Protein AF-A0AAV1F430-F1 (afdb_monomer_lite)

pLDDT: mean 71.41, std 19.31, range [33.09, 94.69]

Structure (mmCIF, N/CA/C/O backbone):
data_AF-A0AAV1F430-F1
#
_entry.id   AF-A0AAV1F430-F1
#
loop_
_atom_site.group_PDB
_atom_site.id
_atom_site.type_symbol
_atom_site.label_atom_id
_atom_site.label_alt_id
_atom_site.label_comp_id
_atom_site.label_asym_id
_atom_site.label_entity_id
_atom_site.label_seq_id
_atom_site.pdbx_PDB_ins_code
_atom_site.Cartn_x
_atom_site.Cartn_y
_atom_site.Cartn_z
_atom_site.occupancy
_atom_site.B_iso_or_equiv
_atom_site.auth_seq_id
_atom_site.auth_comp_id
_atom_site.auth_asym_id
_atom_site.auth_atom_id
_atom_site.pdbx_PDB_model_num
ATOM 1 N N . MET A 1 1 ? 31.792 0.685 -21.514 1.00 67.94 1 MET A N 1
ATOM 2 C CA . MET A 1 1 ? 30.421 1.234 -21.398 1.00 67.94 1 MET A CA 1
ATOM 3 C C . MET A 1 1 ? 29.489 0.095 -21.018 1.00 67.94 1 MET A C 1
ATOM 5 O O . MET A 1 1 ? 29.531 -0.926 -21.687 1.00 67.94 1 MET A O 1
ATOM 9 N N . VAL A 1 2 ? 28.712 0.217 -19.938 1.00 89.88 2 VAL A N 1
ATOM 10 C CA . VAL A 1 2 ? 27.762 -0.837 -19.535 1.00 89.88 2 VAL A CA 1
ATOM 11 C C . VAL A 1 2 ? 26.478 -0.681 -20.353 1.00 89.88 2 VAL A C 1
ATOM 13 O O . VAL A 1 2 ? 25.945 0.426 -20.458 1.00 89.88 2 VAL A O 1
ATOM 16 N N . LEU A 1 3 ? 25.997 -1.771 -20.950 1.00 94.69 3 LEU A N 1
ATOM 17 C CA . LEU A 1 3 ? 24.768 -1.810 -21.747 1.00 94.69 3 LEU A CA 1
ATOM 18 C C . LEU A 1 3 ? 23.635 -2.486 -20.975 1.00 94.69 3 LEU A C 1
ATOM 20 O O . LEU A 1 3 ? 23.859 -3.332 -20.111 1.00 94.69 3 LEU A O 1
ATOM 24 N N . CYS A 1 4 ? 22.400 -2.084 -21.263 1.00 93.06 4 CYS A N 1
ATOM 25 C CA . CYS A 1 4 ? 21.221 -2.655 -20.637 1.00 93.06 4 CYS A CA 1
ATOM 26 C C . CYS A 1 4 ? 21.012 -4.077 -21.157 1.00 93.06 4 CYS A C 1
ATOM 28 O O . CYS A 1 4 ? 20.793 -4.263 -22.350 1.00 93.06 4 CYS A O 1
ATOM 30 N N . ALA A 1 5 ? 20.960 -5.059 -20.259 1.00 91.31 5 ALA A N 1
ATOM 31 C CA . ALA A 1 5 ? 20.730 -6.459 -20.623 1.00 91.31 5 ALA A CA 1
ATOM 32 C C . ALA A 1 5 ? 19.380 -6.728 -21.326 1.00 91.31 5 ALA A C 1
ATOM 34 O O . ALA A 1 5 ? 19.192 -7.801 -21.883 1.00 91.31 5 ALA A O 1
ATOM 35 N N . LEU A 1 6 ? 18.427 -5.784 -21.286 1.00 91.75 6 LEU A N 1
ATOM 36 C CA . LEU A 1 6 ? 17.090 -5.947 -21.876 1.00 91.75 6 LEU A CA 1
ATOM 37 C C . LEU A 1 6 ? 16.913 -5.262 -23.235 1.00 91.75 6 LEU A C 1
ATOM 39 O O . LEU A 1 6 ? 16.025 -5.645 -23.989 1.00 91.75 6 LEU A O 1
ATOM 43 N N . CYS A 1 7 ? 17.669 -4.201 -23.523 1.00 92.12 7 CYS A N 1
ATOM 44 C CA . CYS A 1 7 ? 17.460 -3.401 -24.739 1.00 92.12 7 CYS A CA 1
ATOM 45 C C . CYS A 1 7 ? 18.746 -2.859 -25.370 1.00 92.12 7 CYS A C 1
ATOM 47 O O . CYS A 1 7 ? 18.672 -2.078 -26.313 1.00 92.12 7 CYS A O 1
ATOM 49 N N . SER A 1 8 ? 19.910 -3.222 -24.827 1.00 91.69 8 SER A N 1
ATOM 50 C CA . SER A 1 8 ? 21.237 -2.863 -25.338 1.00 91.69 8 SER A CA 1
ATOM 51 C C . SER A 1 8 ? 21.545 -1.359 -25.421 1.00 91.69 8 SER A C 1
ATOM 53 O O . SER A 1 8 ? 22.594 -0.981 -25.929 1.00 91.69 8 SER A O 1
ATOM 55 N N . MET A 1 9 ? 20.689 -0.490 -24.869 1.00 91.25 9 MET A N 1
ATOM 56 C CA . MET A 1 9 ? 20.966 0.941 -24.683 1.00 91.25 9 MET A CA 1
ATOM 57 C C . MET A 1 9 ? 21.954 1.173 -23.527 1.00 91.25 9 MET A C 1
ATOM 59 O O . MET A 1 9 ? 22.065 0.311 -22.650 1.00 91.25 9 MET A O 1
ATOM 63 N N . PRO A 1 10 ? 22.636 2.333 -23.452 1.00 93.56 10 PRO A N 1
ATOM 64 C CA . PRO A 1 10 ? 23.503 2.666 -22.322 1.00 93.56 10 PRO A CA 1
ATOM 65 C C . PRO A 1 10 ? 22.791 2.482 -20.971 1.00 93.56 10 PRO A C 1
ATOM 67 O O . PRO A 1 10 ? 21.754 3.096 -20.702 1.00 93.56 10 PRO A O 1
ATOM 70 N N . ALA A 1 11 ? 23.350 1.629 -20.111 1.00 91.38 11 ALA A N 1
ATOM 71 C CA . ALA A 1 11 ? 22.771 1.249 -18.825 1.00 91.38 11 ALA A CA 1
ATOM 72 C C . ALA A 1 11 ? 23.026 2.311 -17.751 1.00 91.38 11 ALA A C 1
ATOM 74 O O . ALA A 1 11 ? 23.760 2.093 -16.789 1.00 91.38 11 ALA A O 1
ATOM 75 N N . THR A 1 12 ? 22.411 3.479 -17.904 1.00 90.62 12 THR A N 1
ATOM 76 C CA . THR A 1 12 ? 22.394 4.472 -16.828 1.00 90.62 12 THR A CA 1
ATOM 77 C C . THR A 1 12 ? 21.453 4.027 -15.712 1.00 90.62 12 THR A C 1
ATOM 79 O O . THR A 1 12 ? 20.478 3.309 -15.951 1.00 90.62 12 THR A O 1
ATOM 82 N N . LEU A 1 13 ? 21.693 4.504 -14.489 1.00 87.06 13 LEU A N 1
ATOM 83 C CA . LEU A 1 13 ? 20.805 4.250 -13.351 1.00 87.06 13 LEU A CA 1
ATOM 84 C C . LEU A 1 13 ? 19.346 4.606 -13.684 1.00 87.06 13 LEU A C 1
ATOM 86 O O . LEU A 1 13 ? 18.438 3.810 -13.452 1.00 87.06 13 LEU A O 1
ATOM 90 N N . ARG A 1 14 ? 19.130 5.770 -14.314 1.00 86.75 14 ARG A N 1
ATOM 91 C CA . ARG A 1 14 ? 17.809 6.219 -14.775 1.00 86.75 14 ARG A CA 1
ATOM 92 C C . ARG A 1 14 ? 17.195 5.241 -15.776 1.00 86.75 14 ARG A C 1
ATOM 94 O O . ARG A 1 14 ? 16.023 4.900 -15.654 1.00 86.75 14 ARG A O 1
ATOM 101 N N . HIS A 1 15 ? 17.974 4.764 -16.745 1.00 88.12 15 HIS A N 1
ATOM 102 C CA . HIS A 1 15 ? 17.491 3.797 -17.724 1.00 88.12 15 HIS A CA 1
ATOM 103 C C . HIS A 1 15 ? 17.060 2.479 -17.059 1.00 88.12 15 HIS A C 1
ATOM 105 O O . HIS A 1 15 ? 15.950 2.013 -17.300 1.00 88.12 15 HIS A O 1
ATOM 111 N N . ILE A 1 16 ? 17.886 1.909 -16.177 1.00 86.62 16 ILE A N 1
ATOM 112 C CA . ILE A 1 16 ? 17.579 0.638 -15.501 1.00 86.62 16 ILE A CA 1
ATOM 113 C C . ILE A 1 16 ? 16.340 0.778 -14.602 1.00 86.62 16 ILE A C 1
ATOM 115 O O . ILE A 1 16 ? 15.447 -0.069 -14.643 1.00 86.62 16 ILE A O 1
ATOM 119 N N . LEU A 1 17 ? 16.265 1.849 -13.804 1.00 83.00 17 LEU A N 1
ATOM 120 C CA . LEU A 1 17 ? 15.223 1.999 -12.786 1.00 83.00 17 LEU A CA 1
ATOM 121 C C . LEU A 1 17 ? 13.867 2.450 -13.338 1.00 83.00 17 LEU A C 1
ATOM 123 O O . LEU A 1 17 ? 12.846 2.024 -12.801 1.00 83.00 17 LEU A O 1
ATOM 127 N N . THR A 1 18 ? 13.834 3.310 -14.361 1.00 82.12 18 THR A N 1
ATOM 128 C CA . THR A 1 18 ? 12.573 3.917 -14.840 1.00 82.12 18 THR A CA 1
ATOM 129 C C . THR A 1 18 ? 12.480 4.113 -16.356 1.00 82.12 18 THR A C 1
ATOM 131 O O . THR A 1 18 ? 11.380 4.270 -16.877 1.00 82.12 18 THR A O 1
ATOM 134 N N . GLY A 1 19 ? 13.604 4.119 -17.080 1.00 84.50 19 GLY A N 1
ATOM 135 C CA . GLY A 1 19 ? 13.653 4.523 -18.492 1.00 84.50 19 GLY A CA 1
ATOM 136 C C . GLY A 1 19 ? 13.672 3.395 -19.529 1.00 84.50 19 GLY A C 1
ATOM 137 O O . GLY A 1 19 ? 13.645 3.676 -20.728 1.00 84.50 19 GLY A O 1
ATOM 138 N N . CYS A 1 20 ? 13.751 2.129 -19.121 1.00 88.75 20 CYS A N 1
ATOM 139 C CA . CYS A 1 20 ? 13.857 1.007 -20.048 1.00 88.75 20 CYS A CA 1
ATOM 140 C C . CYS A 1 20 ? 12.473 0.623 -20.586 1.00 88.75 20 CYS A C 1
ATOM 142 O O . CYS A 1 20 ? 11.654 0.037 -19.877 1.00 88.75 20 CYS A O 1
ATOM 144 N N . LYS A 1 21 ? 12.229 0.901 -21.873 1.00 88.56 21 LYS A N 1
ATOM 145 C CA . LYS A 1 21 ? 10.965 0.565 -22.550 1.00 88.56 21 LYS A CA 1
ATOM 146 C C . LYS A 1 21 ? 10.665 -0.934 -22.501 1.00 88.56 21 LYS A C 1
ATOM 148 O O . LYS A 1 21 ? 9.537 -1.303 -22.208 1.00 88.56 21 LYS A O 1
ATOM 153 N N . THR A 1 22 ? 11.670 -1.787 -22.704 1.00 89.38 22 THR A N 1
ATOM 154 C CA . THR A 1 22 ? 11.507 -3.248 -22.616 1.00 89.38 22 THR A CA 1
ATOM 155 C C . THR A 1 22 ? 11.131 -3.696 -21.203 1.00 89.38 22 THR A C 1
ATOM 157 O O . THR A 1 22 ? 10.274 -4.553 -21.027 1.00 89.38 22 THR A O 1
ATOM 160 N N . SER A 1 23 ? 11.726 -3.089 -20.170 1.00 86.81 23 SER A N 1
ATOM 161 C CA . SER A 1 23 ? 11.362 -3.357 -18.771 1.00 86.81 23 SER A CA 1
ATOM 162 C C . SER A 1 23 ? 9.912 -2.958 -18.476 1.00 86.81 23 SER A C 1
ATOM 164 O O . SER A 1 23 ? 9.201 -3.678 -17.771 1.00 86.81 23 SER A O 1
ATOM 166 N N . LEU A 1 24 ? 9.469 -1.828 -19.040 1.00 85.31 24 LEU A N 1
ATOM 167 C CA . LEU A 1 24 ? 8.093 -1.349 -18.932 1.00 85.31 24 LEU A CA 1
ATOM 168 C C . LEU A 1 24 ? 7.105 -2.301 -19.615 1.00 85.31 24 LEU A C 1
ATOM 170 O O . LEU A 1 24 ? 6.144 -2.721 -18.977 1.00 85.31 24 LEU A O 1
ATOM 174 N N . THR A 1 25 ? 7.344 -2.676 -20.876 1.00 86.88 25 THR A N 1
ATOM 175 C CA . THR A 1 25 ? 6.437 -3.557 -21.636 1.00 86.88 25 THR A CA 1
ATOM 176 C C . THR A 1 25 ? 6.362 -4.963 -21.050 1.00 86.88 25 THR A C 1
ATOM 178 O O . THR A 1 25 ? 5.296 -5.568 -21.054 1.00 86.88 25 THR A O 1
ATOM 181 N N . GLN A 1 26 ? 7.456 -5.460 -20.471 1.00 88.12 26 GLN A N 1
ATOM 182 C CA . GLN A 1 26 ? 7.481 -6.727 -19.735 1.00 88.12 26 GLN A CA 1
ATOM 183 C C . GLN A 1 26 ? 6.829 -6.645 -18.341 1.00 88.12 26 GLN A C 1
ATOM 185 O O . GLN A 1 26 ? 6.775 -7.649 -17.635 1.00 88.12 26 GLN A O 1
ATOM 190 N N . GLY A 1 27 ? 6.379 -5.467 -17.892 1.00 85.44 27 GLY A N 1
ATOM 191 C CA . GLY A 1 27 ? 5.737 -5.295 -16.585 1.00 85.44 27 GLY A CA 1
ATOM 192 C C . GLY A 1 27 ? 6.683 -5.428 -15.383 1.00 85.44 27 GLY A C 1
ATOM 193 O O . GLY A 1 27 ? 6.229 -5.596 -14.249 1.00 85.44 27 GLY A O 1
ATOM 194 N N . ARG A 1 28 ? 8.005 -5.333 -15.582 1.00 86.44 28 ARG A N 1
ATOM 195 C CA . ARG A 1 28 ? 8.999 -5.533 -14.509 1.00 86.44 28 ARG A CA 1
ATOM 196 C C . ARG A 1 28 ? 8.914 -4.479 -13.406 1.00 86.44 28 ARG A C 1
ATOM 198 O O . ARG A 1 28 ? 9.206 -4.786 -12.252 1.00 86.44 28 ARG A O 1
ATOM 205 N N . TYR A 1 29 ? 8.496 -3.255 -13.729 1.00 83.19 29 TYR A N 1
ATOM 206 C CA . TYR A 1 29 ? 8.277 -2.205 -12.728 1.00 83.19 29 TYR A CA 1
ATOM 207 C C . TYR A 1 29 ? 7.110 -2.544 -11.799 1.00 83.19 29 TYR A C 1
ATOM 209 O O . TYR A 1 29 ? 7.266 -2.487 -10.581 1.00 83.19 29 TYR A O 1
ATOM 217 N N . THR A 1 30 ? 5.991 -3.010 -12.357 1.00 83.44 30 THR A N 1
ATOM 218 C CA . THR A 1 30 ? 4.856 -3.521 -11.577 1.00 83.44 30 THR A CA 1
ATOM 219 C C . THR A 1 30 ? 5.256 -4.734 -10.746 1.00 83.44 30 THR A C 1
ATOM 221 O O . THR A 1 30 ? 4.873 -4.835 -9.587 1.00 83.44 30 THR A O 1
ATOM 224 N N . TRP A 1 31 ? 6.075 -5.637 -11.293 1.00 85.50 31 TRP A N 1
ATOM 225 C CA . TRP A 1 31 ? 6.579 -6.775 -10.528 1.00 85.50 31 TRP A CA 1
ATOM 226 C C . TRP A 1 31 ? 7.399 -6.321 -9.314 1.00 85.50 31 TRP A C 1
ATOM 228 O O . TRP A 1 31 ? 7.085 -6.722 -8.198 1.00 85.50 31 TRP A O 1
ATOM 238 N N . ARG A 1 32 ? 8.390 -5.433 -9.497 1.00 86.06 32 ARG A N 1
ATOM 239 C CA . ARG A 1 32 ? 9.211 -4.892 -8.394 1.00 86.06 32 ARG A CA 1
ATOM 240 C C . ARG A 1 32 ? 8.353 -4.192 -7.344 1.00 86.06 32 ARG A C 1
ATOM 242 O O . ARG A 1 32 ? 8.531 -4.439 -6.156 1.00 86.06 32 ARG A O 1
ATOM 249 N N . HIS A 1 33 ? 7.413 -3.362 -7.790 1.00 85.81 33 HIS A N 1
ATOM 250 C CA . HIS A 1 33 ? 6.441 -2.704 -6.926 1.00 85.81 33 HIS A CA 1
ATOM 251 C C . HIS A 1 33 ? 5.670 -3.721 -6.072 1.00 85.81 33 HIS A C 1
ATOM 253 O O . HIS A 1 33 ? 5.674 -3.632 -4.847 1.00 85.81 33 HIS A O 1
ATOM 259 N N . ASN A 1 34 ? 5.094 -4.742 -6.708 1.00 85.69 34 ASN A N 1
ATOM 260 C CA . ASN A 1 34 ? 4.298 -5.757 -6.025 1.00 85.69 34 ASN A CA 1
ATOM 261 C C . ASN A 1 34 ? 5.135 -6.613 -5.070 1.00 85.69 34 ASN A C 1
ATOM 263 O O . ASN A 1 34 ? 4.615 -7.046 -4.048 1.00 85.69 34 ASN A O 1
ATOM 267 N N . GLN A 1 35 ? 6.413 -6.860 -5.372 1.00 88.94 35 GLN A N 1
ATOM 268 C CA . GLN A 1 35 ? 7.306 -7.557 -4.442 1.00 88.94 35 GLN A CA 1
ATOM 269 C C . GLN A 1 35 ? 7.520 -6.747 -3.161 1.00 88.94 35 GLN A C 1
ATOM 271 O O . GLN A 1 35 ? 7.368 -7.286 -2.069 1.00 88.94 35 GLN A O 1
ATOM 276 N N . VAL A 1 36 ? 7.799 -5.445 -3.280 1.00 89.44 36 VAL A N 1
ATOM 277 C CA . VAL A 1 36 ? 7.937 -4.566 -2.107 1.00 89.44 36 VAL A CA 1
ATOM 278 C C . VAL A 1 36 ? 6.620 -4.488 -1.335 1.00 89.44 36 VAL A C 1
ATOM 280 O O . VAL A 1 36 ? 6.616 -4.619 -0.112 1.00 89.44 36 VAL A O 1
ATOM 283 N N . LEU A 1 37 ? 5.498 -4.341 -2.044 1.00 89.69 37 LEU A N 1
ATOM 284 C CA . LEU A 1 37 ? 4.178 -4.271 -1.428 1.00 89.69 37 LEU A CA 1
ATOM 285 C C . LEU A 1 37 ? 3.824 -5.544 -0.650 1.00 89.69 37 LEU A C 1
ATOM 287 O O . LEU A 1 37 ? 3.293 -5.444 0.449 1.00 89.69 37 LEU A O 1
ATOM 291 N N . LYS A 1 38 ? 4.161 -6.729 -1.174 1.00 90.69 38 LYS A N 1
ATOM 292 C CA . LYS A 1 38 ? 3.957 -8.014 -0.483 1.00 90.69 38 LYS A CA 1
ATOM 293 C C . LYS A 1 38 ? 4.705 -8.082 0.843 1.00 90.69 38 LYS A C 1
ATOM 295 O O . LYS A 1 38 ? 4.111 -8.445 1.853 1.00 90.69 38 LYS A O 1
ATOM 300 N N . VAL A 1 39 ? 5.986 -7.716 0.845 1.00 92.50 39 VAL A N 1
ATOM 301 C CA . VAL A 1 39 ? 6.811 -7.737 2.064 1.00 92.50 39 VAL A CA 1
ATOM 302 C C . VAL A 1 39 ? 6.270 -6.745 3.092 1.00 92.50 39 VAL A C 1
ATOM 304 O O . VAL A 1 39 ? 6.128 -7.084 4.270 1.00 92.50 39 VAL A O 1
ATOM 307 N N . LEU A 1 40 ? 5.908 -5.538 2.644 1.00 92.12 40 LEU A N 1
ATOM 308 C CA . LEU A 1 40 ? 5.336 -4.514 3.514 1.00 92.12 40 LEU A CA 1
ATOM 309 C C . LEU A 1 40 ? 3.997 -4.962 4.111 1.00 92.12 40 LEU A C 1
ATOM 311 O O . LEU A 1 40 ? 3.807 -4.856 5.320 1.00 92.12 40 LEU A O 1
ATOM 315 N N . ALA A 1 41 ? 3.098 -5.488 3.278 1.00 91.75 41 ALA A N 1
ATOM 316 C CA . ALA A 1 41 ? 1.801 -5.992 3.709 1.00 91.75 41 ALA A CA 1
ATOM 317 C C . ALA A 1 41 ? 1.955 -7.134 4.720 1.00 91.75 41 ALA A C 1
ATOM 319 O O . ALA A 1 41 ? 1.334 -7.076 5.771 1.00 91.75 41 ALA A O 1
ATOM 320 N N . SER A 1 42 ? 2.834 -8.110 4.463 1.00 92.88 42 SER A N 1
ATOM 321 C CA . SER A 1 42 ? 3.104 -9.207 5.405 1.00 92.88 42 SER A CA 1
ATOM 322 C C . SER A 1 42 ? 3.572 -8.681 6.762 1.00 92.88 42 SER A C 1
ATOM 324 O O . SER A 1 42 ? 3.005 -9.020 7.792 1.00 92.88 42 SER A O 1
ATOM 326 N N . THR A 1 43 ? 4.554 -7.777 6.761 1.00 93.06 43 THR A N 1
ATOM 327 C CA . THR A 1 43 ? 5.119 -7.223 8.001 1.00 93.06 43 THR A CA 1
ATOM 328 C C . THR A 1 43 ? 4.080 -6.439 8.807 1.00 93.06 43 THR A C 1
ATOM 330 O O . THR A 1 43 ? 4.084 -6.451 10.040 1.00 93.06 43 THR A O 1
ATOM 333 N N . LEU A 1 44 ? 3.209 -5.695 8.121 1.00 91.81 44 LEU A N 1
ATOM 334 C CA . LEU A 1 44 ? 2.140 -4.937 8.764 1.00 91.81 44 LEU A CA 1
ATOM 335 C C . LEU A 1 44 ? 1.021 -5.844 9.266 1.00 91.81 44 LEU A C 1
ATOM 337 O O . LEU A 1 44 ? 0.477 -5.569 10.332 1.00 91.81 44 LEU A O 1
ATOM 341 N N . GLU A 1 45 ? 0.719 -6.922 8.548 1.00 92.50 45 GLU A N 1
ATOM 342 C CA . GLU A 1 45 ? -0.265 -7.917 8.957 1.00 92.50 45 GLU A CA 1
ATOM 343 C C . GLU A 1 45 ? 0.158 -8.619 10.249 1.00 92.50 45 GLU A C 1
ATOM 345 O O . GLU A 1 45 ? -0.636 -8.682 11.184 1.00 92.50 45 GLU A O 1
ATOM 350 N N . ASP A 1 46 ? 1.426 -9.020 10.369 1.00 92.31 46 ASP A N 1
ATOM 351 C CA . ASP A 1 46 ? 1.956 -9.631 11.594 1.00 92.31 46 ASP A CA 1
ATOM 352 C C . ASP A 1 46 ? 1.815 -8.684 12.797 1.00 92.31 46 ASP A C 1
ATOM 354 O O . ASP A 1 46 ? 1.340 -9.061 13.872 1.00 92.31 46 ASP A O 1
ATOM 358 N N . LYS A 1 47 ? 2.163 -7.403 12.608 1.00 90.12 47 LYS A N 1
ATOM 359 C CA . LYS A 1 47 ? 2.011 -6.371 13.647 1.00 90.12 47 LYS A CA 1
ATOM 360 C C . LYS A 1 47 ? 0.547 -6.105 13.988 1.00 90.12 47 LYS A C 1
ATOM 362 O O . LYS A 1 47 ? 0.224 -5.899 15.160 1.00 90.12 47 LYS A O 1
ATOM 367 N N . ARG A 1 48 ? -0.331 -6.086 12.983 1.00 90.56 48 ARG A N 1
ATOM 368 C CA . ARG A 1 48 ? -1.779 -5.904 13.137 1.00 90.56 48 ARG A CA 1
ATOM 369 C C . ARG A 1 48 ? -2.376 -7.050 13.941 1.00 90.56 48 ARG A C 1
ATOM 371 O O . ARG A 1 48 ? -3.050 -6.788 14.930 1.00 90.56 48 ARG A O 1
ATOM 378 N N . ALA A 1 49 ? -2.084 -8.292 13.563 1.00 89.62 49 ALA A N 1
ATOM 379 C CA . ALA A 1 49 ? -2.555 -9.488 14.246 1.00 89.62 49 ALA A CA 1
ATOM 380 C C . ALA A 1 49 ? -2.076 -9.516 15.702 1.00 89.62 49 ALA A C 1
ATOM 382 O O . ALA A 1 49 ? -2.889 -9.681 16.612 1.00 89.62 49 ALA A O 1
ATOM 383 N N . ALA A 1 50 ? -0.789 -9.240 15.939 1.00 88.69 50 ALA A N 1
ATOM 384 C CA . ALA A 1 50 ? -0.239 -9.149 17.288 1.00 88.69 50 ALA A CA 1
ATOM 385 C C . ALA A 1 50 ? -0.945 -8.072 18.126 1.00 88.69 50 ALA A C 1
ATOM 387 O O . ALA A 1 50 ? -1.250 -8.300 19.290 1.00 88.69 50 ALA A O 1
ATOM 388 N N . THR A 1 51 ? -1.240 -6.911 17.536 1.00 87.38 51 THR A N 1
ATOM 389 C CA . THR A 1 51 ? -1.894 -5.794 18.234 1.00 87.38 51 THR A CA 1
ATOM 390 C C . THR A 1 51 ? -3.373 -6.060 18.511 1.00 87.38 51 THR A C 1
ATOM 392 O O . THR A 1 51 ? -3.853 -5.772 19.602 1.00 87.38 51 THR A O 1
ATOM 395 N N . ASN A 1 52 ? -4.092 -6.640 17.552 1.00 89.75 52 ASN A N 1
ATOM 396 C CA . ASN A 1 52 ? -5.505 -6.977 17.704 1.00 89.75 52 ASN A CA 1
ATOM 397 C C . ASN A 1 52 ? -5.729 -8.148 18.675 1.00 89.75 52 ASN A C 1
ATOM 399 O O . ASN A 1 52 ? -6.814 -8.277 19.228 1.00 89.75 52 ASN A O 1
ATOM 403 N N . SER A 1 53 ? -4.706 -8.981 18.896 1.00 86.75 53 SER A N 1
ATOM 404 C CA . SER A 1 53 ? -4.730 -10.057 19.898 1.00 86.75 53 SER A CA 1
ATOM 405 C C . SER A 1 5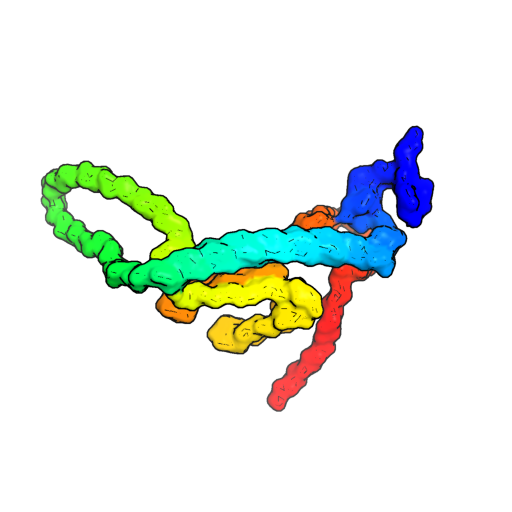3 ? -4.516 -9.551 21.328 1.00 86.75 53 SER A C 1
ATOM 407 O O . SER A 1 53 ? -4.733 -10.296 22.282 1.00 86.75 53 SER A O 1
ATOM 409 N N . LEU A 1 54 ? -4.060 -8.305 21.499 1.00 83.25 54 LEU A N 1
ATOM 410 C CA . LEU A 1 54 ? -3.921 -7.705 22.821 1.00 83.25 54 LEU A CA 1
ATOM 411 C C . LEU A 1 54 ? -5.296 -7.331 23.384 1.00 83.25 54 LEU A C 1
ATOM 413 O O . LEU A 1 54 ? -6.213 -7.017 22.621 1.00 83.25 54 LEU A O 1
ATOM 417 N N . PRO A 1 55 ? -5.444 -7.316 24.721 1.00 76.88 55 PRO A N 1
ATOM 418 C CA . PRO A 1 55 ? -6.639 -6.770 25.339 1.00 76.88 55 PRO A CA 1
ATOM 419 C C . PRO A 1 55 ? -6.854 -5.321 24.875 1.00 76.88 55 PRO A C 1
ATOM 421 O O . PRO A 1 55 ? -5.867 -4.603 24.663 1.00 76.88 55 PRO A O 1
ATOM 424 N N . PRO A 1 56 ? -8.121 -4.879 24.737 1.00 69.88 56 PRO A N 1
ATOM 425 C CA . PRO A 1 56 ? -8.434 -3.517 24.338 1.00 69.88 56 PRO A CA 1
ATOM 426 C C . PRO A 1 56 ? -7.647 -2.533 25.201 1.00 69.88 56 PRO A C 1
ATOM 428 O O . PRO A 1 56 ? -7.553 -2.750 26.417 1.00 69.88 56 PRO A O 1
ATOM 431 N N . PRO A 1 57 ? -7.072 -1.466 24.617 1.00 67.19 57 PRO A N 1
ATOM 432 C CA . PRO A 1 57 ? -6.373 -0.474 25.408 1.00 67.19 57 PRO A CA 1
ATOM 433 C C . PRO A 1 57 ? -7.332 0.015 26.489 1.00 67.19 57 PRO A C 1
ATOM 435 O O . PRO A 1 57 ? -8.439 0.468 26.182 1.00 67.19 57 PRO A O 1
ATOM 438 N N . ALA A 1 58 ? -6.923 -0.125 27.755 1.00 59.84 58 ALA A N 1
ATOM 439 C CA . ALA A 1 58 ? -7.662 0.440 28.871 1.00 59.84 58 ALA A CA 1
ATOM 440 C C . ALA A 1 58 ? -7.953 1.898 28.515 1.00 59.84 58 ALA A C 1
ATOM 442 O O . ALA A 1 58 ? -7.024 2.609 28.117 1.00 59.84 58 ALA A O 1
ATOM 443 N N . SER A 1 59 ? -9.245 2.259 28.560 1.00 55.12 59 SER A N 1
ATOM 444 C CA . SER A 1 59 ? -9.809 3.572 28.231 1.00 55.12 59 SER A CA 1
ATOM 445 C C . SER A 1 59 ? -8.746 4.651 28.293 1.00 55.12 59 SER A C 1
ATOM 447 O O . SER A 1 59 ? -8.141 4.822 29.349 1.00 55.12 59 SER A O 1
ATOM 449 N N . ASN A 1 60 ? -8.556 5.342 27.170 1.00 52.78 60 ASN A N 1
ATOM 450 C CA . ASN A 1 60 ? -7.692 6.493 26.974 1.00 52.78 60 ASN A CA 1
ATOM 451 C C . ASN A 1 60 ? -7.782 7.435 28.190 1.00 52.78 60 ASN A C 1
ATOM 453 O O . ASN A 1 60 ? -8.554 8.389 28.196 1.00 52.78 60 ASN A O 1
ATOM 457 N N . GLN A 1 61 ? -7.009 7.168 29.245 1.00 48.00 61 GLN A N 1
ATOM 458 C CA . GLN A 1 61 ? -6.742 8.141 30.280 1.00 48.00 61 GLN A CA 1
ATOM 459 C C . GLN A 1 61 ? -5.785 9.101 29.596 1.00 48.00 61 GLN A C 1
ATOM 461 O O . GLN A 1 61 ? -4.564 9.002 29.717 1.00 48.00 61 GLN A O 1
ATOM 466 N N . GLN A 1 62 ? -6.349 10.012 28.796 1.00 51.78 62 GLN A N 1
ATOM 467 C CA . GLN A 1 62 ? -5.733 11.319 28.700 1.00 51.78 62 GLN A CA 1
ATOM 468 C C . GLN A 1 62 ? -5.486 11.715 30.154 1.00 51.78 62 GLN A C 1
ATOM 470 O O . GLN A 1 62 ? -6.438 11.626 30.939 1.00 51.78 62 GLN A O 1
ATOM 475 N N . PRO A 1 63 ? -4.240 12.024 30.556 1.00 52.25 63 PRO A N 1
ATOM 476 C CA . PRO A 1 63 ? -4.020 12.528 31.896 1.00 52.25 63 PRO A CA 1
ATOM 477 C C . PRO A 1 63 ? -5.014 13.669 32.058 1.00 52.25 63 PRO A C 1
ATOM 479 O O . PRO A 1 63 ? -5.004 14.604 31.252 1.00 52.25 63 PRO A O 1
ATOM 482 N N . ALA A 1 64 ? -5.955 13.502 32.993 1.00 54.09 64 ALA A N 1
ATOM 483 C CA . ALA A 1 64 ? -6.947 14.519 33.277 1.00 54.09 64 ALA A CA 1
ATOM 484 C C . ALA A 1 64 ? -6.159 15.814 33.424 1.00 54.09 64 ALA A C 1
ATOM 486 O O . ALA A 1 64 ? -5.173 15.842 34.164 1.00 54.09 64 ALA A O 1
ATOM 487 N N . THR A 1 65 ? -6.490 16.835 32.636 1.00 61.72 65 THR A N 1
ATOM 488 C CA . THR A 1 65 ? -5.807 18.118 32.744 1.00 61.72 65 THR A CA 1
ATOM 489 C C . THR A 1 65 ? -6.096 18.637 34.144 1.00 61.72 65 THR A C 1
ATOM 491 O O . THR A 1 65 ? -7.173 19.169 34.408 1.00 61.72 65 THR A O 1
ATOM 494 N N . THR A 1 66 ? -5.178 18.396 35.074 1.00 70.38 66 THR A N 1
ATOM 495 C CA . THR A 1 66 ? -5.308 18.862 36.444 1.00 70.38 66 THR A CA 1
ATOM 496 C C . THR A 1 66 ? -5.191 20.374 36.386 1.00 70.38 66 THR A C 1
ATOM 498 O O . THR A 1 66 ? -4.114 20.900 36.117 1.00 70.38 66 THR A O 1
ATOM 501 N N . PHE A 1 67 ? -6.302 21.081 36.584 1.00 68.00 67 PHE A N 1
ATOM 502 C CA . PHE A 1 67 ? -6.273 22.527 36.749 1.00 68.00 67 PHE A CA 1
ATOM 503 C C . PHE A 1 67 ? -5.494 22.837 38.024 1.00 68.00 67 PHE A C 1
ATOM 505 O O . PHE A 1 67 ? -5.898 22.465 39.126 1.00 68.00 67 PHE A O 1
ATOM 512 N N . VAL A 1 68 ? -4.345 23.483 37.867 1.00 74.62 68 VAL A N 1
ATOM 513 C CA . VAL A 1 68 ? -3.502 23.900 38.984 1.00 74.62 68 VAL A CA 1
ATOM 514 C C . VAL A 1 68 ? -3.796 25.368 39.261 1.00 74.62 68 VAL A C 1
ATOM 516 O O . VAL A 1 68 ? -3.875 26.171 38.333 1.00 74.62 68 VAL A O 1
ATOM 519 N N . ARG A 1 69 ? -3.975 25.725 40.535 1.00 73.50 69 ARG A N 1
ATOM 520 C CA . ARG A 1 69 ? -4.139 27.127 40.941 1.00 73.50 69 ARG A CA 1
ATOM 521 C C . ARG A 1 69 ? -2.857 27.920 40.672 1.00 73.50 69 ARG A C 1
ATOM 523 O O . ARG A 1 69 ? -1.756 27.374 40.755 1.00 73.50 69 ARG A O 1
ATOM 530 N N . GLU A 1 70 ? -3.011 29.210 40.395 1.00 64.31 70 GLU A N 1
ATOM 531 C CA . GLU A 1 70 ? -1.893 30.141 40.233 1.00 64.31 70 GLU A CA 1
ATOM 532 C C . GLU A 1 70 ? -0.940 30.051 41.441 1.00 64.31 70 GLU A C 1
ATOM 534 O O . GLU A 1 70 ? -1.366 30.129 42.593 1.00 64.31 70 GLU A O 1
ATOM 539 N N . GLY A 1 71 ? 0.346 29.796 41.178 1.00 73.69 71 GLY A N 1
ATOM 540 C CA . GLY A 1 71 ? 1.392 29.688 42.204 1.00 73.69 71 GLY A CA 1
ATOM 541 C C . GLY A 1 71 ? 1.666 28.287 42.774 1.00 73.69 71 GLY A C 1
ATOM 542 O O . GLY A 1 71 ? 2.624 28.133 43.536 1.00 73.69 71 GLY A O 1
ATOM 543 N N . ALA A 1 72 ? 0.910 27.242 42.410 1.00 74.06 72 ALA A N 1
ATOM 544 C CA . ALA A 1 72 ? 1.190 25.892 42.912 1.00 74.06 72 ALA A CA 1
ATOM 545 C C . ALA A 1 72 ? 2.399 25.239 42.206 1.00 74.06 72 ALA A C 1
ATOM 547 O O . ALA A 1 72 ? 2.431 25.074 40.985 1.00 74.06 72 ALA A O 1
ATOM 548 N N . LYS A 1 73 ? 3.398 24.812 42.992 1.00 60.84 73 LYS A N 1
ATOM 549 C CA . LYS A 1 73 ? 4.563 24.054 42.509 1.00 60.84 73 LYS A CA 1
ATOM 550 C C . LYS A 1 73 ? 4.191 22.578 42.351 1.00 60.84 73 LYS A C 1
ATOM 552 O O . LYS A 1 73 ? 4.233 21.822 43.317 1.00 60.84 73 LYS A O 1
ATOM 557 N N . VAL A 1 74 ? 3.844 22.152 41.138 1.00 61.66 74 VAL A N 1
ATOM 558 C CA . VAL A 1 74 ? 3.698 20.719 40.835 1.00 61.66 74 VAL A CA 1
ATOM 559 C C . VAL A 1 74 ? 5.091 20.115 40.676 1.00 61.66 74 VAL A C 1
ATOM 561 O O . VAL A 1 74 ? 5.875 20.571 39.840 1.00 61.66 74 VAL A O 1
ATOM 564 N N . ALA A 1 75 ? 5.415 19.087 41.465 1.00 58.91 75 ALA A N 1
ATOM 565 C CA . ALA A 1 75 ? 6.579 18.256 41.191 1.00 58.91 75 ALA A CA 1
ATOM 566 C C . ALA A 1 75 ? 6.375 17.634 39.805 1.00 58.91 75 ALA A C 1
ATOM 568 O O . ALA A 1 75 ? 5.427 16.878 39.604 1.00 58.91 75 ALA A O 1
ATOM 569 N N . ARG A 1 76 ? 7.219 18.000 38.832 1.00 49.66 76 ARG A N 1
ATOM 570 C CA . ARG A 1 76 ? 7.199 17.401 37.495 1.00 49.66 76 ARG A CA 1
ATOM 571 C C . ARG A 1 76 ? 7.464 15.906 37.651 1.00 49.66 76 ARG A C 1
ATOM 573 O O . ARG A 1 76 ? 8.620 15.493 37.693 1.00 49.66 76 ARG A O 1
ATOM 580 N N . SER A 1 77 ? 6.420 15.086 37.737 1.00 51.53 77 SER A N 1
ATOM 581 C CA . SER A 1 77 ? 6.577 13.677 37.426 1.00 51.53 77 SER A CA 1
ATOM 582 C C . SER A 1 77 ? 6.880 13.633 35.935 1.00 51.53 77 SER A C 1
ATOM 584 O O . SER A 1 77 ? 6.063 13.995 35.086 1.00 51.53 77 SER A O 1
ATOM 586 N N . CYS A 1 78 ? 8.126 13.294 35.621 1.00 34.69 78 CYS A N 1
ATOM 587 C CA . CYS A 1 78 ? 8.542 12.990 34.267 1.00 34.69 78 CYS A CA 1
ATOM 588 C C . CYS A 1 78 ? 7.822 11.695 33.876 1.00 34.69 78 CYS A C 1
ATOM 590 O O . CYS A 1 78 ? 8.364 10.601 34.006 1.00 34.69 78 CYS A O 1
ATOM 592 N N . SER A 1 79 ? 6.552 11.800 33.482 1.00 47.00 79 SER A N 1
ATOM 593 C CA . SER A 1 79 ? 5.947 10.758 32.674 1.00 47.00 79 SER A CA 1
ATOM 594 C C . SER A 1 79 ? 6.646 10.868 31.333 1.00 47.00 79 SER A C 1
ATOM 596 O O . SER A 1 79 ? 6.392 11.776 30.541 1.00 47.00 79 SER A O 1
ATOM 598 N N . THR A 1 80 ? 7.620 9.989 31.114 1.00 41.66 80 THR A N 1
ATOM 599 C CA . THR A 1 80 ? 8.097 9.735 29.764 1.00 41.66 80 THR A CA 1
ATOM 600 C C . THR A 1 80 ? 6.846 9.492 28.920 1.00 41.66 80 THR A C 1
ATOM 602 O O . THR A 1 80 ? 5.990 8.693 29.327 1.00 41.66 80 THR A O 1
ATOM 605 N N . PRO A 1 81 ? 6.652 10.201 27.793 1.00 42.88 81 PRO A N 1
ATOM 606 C CA . PRO A 1 81 ? 5.635 9.805 26.844 1.00 42.88 81 PRO A CA 1
ATOM 607 C C . PRO A 1 81 ? 5.976 8.363 26.511 1.00 42.88 81 PRO A C 1
ATOM 609 O O . PRO A 1 81 ? 7.018 8.095 25.917 1.00 42.88 81 PRO A O 1
ATOM 612 N N . SER A 1 82 ? 5.169 7.416 26.989 1.00 49.81 82 SER A N 1
ATOM 613 C CA . SER A 1 82 ? 5.288 6.045 26.529 1.00 49.81 82 SER A CA 1
ATOM 614 C C . SER A 1 82 ? 5.178 6.162 25.018 1.00 49.81 82 SER A C 1
ATOM 616 O O . SER A 1 82 ? 4.135 6.607 24.531 1.00 49.81 82 SER A O 1
ATOM 618 N N . GLU A 1 83 ? 6.266 5.876 24.297 1.00 48.03 83 GLU A N 1
ATOM 619 C CA . GLU A 1 83 ? 6.308 5.789 22.838 1.00 48.03 83 GLU A CA 1
ATOM 620 C C . GLU A 1 83 ? 5.413 4.619 22.414 1.00 48.03 83 GLU A C 1
ATOM 622 O O . GLU A 1 83 ? 5.844 3.576 21.922 1.00 48.03 83 GLU A O 1
ATOM 627 N N . ARG A 1 84 ? 4.112 4.741 22.671 1.00 58.59 84 ARG A N 1
ATOM 628 C CA . ARG A 1 84 ? 3.116 3.813 22.189 1.00 58.59 84 ARG A CA 1
ATOM 629 C C . ARG A 1 84 ? 3.056 4.067 20.698 1.00 58.59 84 ARG A C 1
ATOM 631 O O . ARG A 1 84 ? 2.506 5.073 20.255 1.00 58.59 84 ARG A O 1
ATOM 638 N N . GLY A 1 85 ? 3.666 3.166 19.929 1.00 67.31 85 GLY A N 1
ATOM 639 C CA . GLY A 1 85 ? 3.535 3.166 18.477 1.00 67.31 85 GLY A CA 1
ATOM 640 C C . GLY A 1 85 ? 2.061 3.310 18.099 1.00 67.31 85 GLY A C 1
ATOM 641 O O . GLY A 1 85 ? 1.204 2.705 18.739 1.00 67.31 85 GLY A O 1
ATOM 642 N N . GLN A 1 86 ? 1.764 4.123 17.083 1.00 73.75 86 GLN A N 1
ATOM 643 C CA . GLN A 1 86 ? 0.400 4.545 16.718 1.00 73.75 86 GLN A CA 1
ATOM 644 C C . GLN A 1 86 ? -0.603 3.382 16.575 1.00 73.75 86 GLN A C 1
ATOM 646 O O . GLN A 1 86 ? -1.790 3.551 16.839 1.00 73.75 86 GLN A O 1
ATOM 651 N N . LEU A 1 87 ? -0.119 2.190 16.214 1.00 74.88 87 LEU A N 1
ATOM 652 C CA . LEU A 1 87 ? -0.921 0.971 16.110 1.00 74.88 87 LEU A CA 1
ATOM 653 C C . LEU A 1 87 ? -1.433 0.472 17.468 1.00 74.88 87 LEU A C 1
ATOM 655 O O . LEU A 1 87 ? -2.532 -0.044 17.549 1.00 74.88 87 LEU A O 1
ATOM 659 N N . ARG A 1 88 ? -0.730 0.695 18.579 1.00 76.50 88 ARG A N 1
ATOM 660 C CA . ARG A 1 88 ? -1.191 0.265 19.913 1.00 76.50 88 ARG A CA 1
ATOM 661 C C . ARG A 1 88 ? -2.368 1.070 20.470 1.00 76.50 88 ARG A C 1
ATOM 663 O O . ARG A 1 88 ? -2.833 0.781 21.567 1.00 76.50 88 ARG A O 1
ATOM 670 N N . LEU A 1 89 ? -2.836 2.086 19.748 1.00 79.25 89 LEU A N 1
ATOM 671 C CA . LEU A 1 89 ? -3.982 2.897 20.160 1.00 79.25 89 LEU A CA 1
ATOM 672 C C . LEU A 1 89 ? -5.325 2.171 19.991 1.00 79.25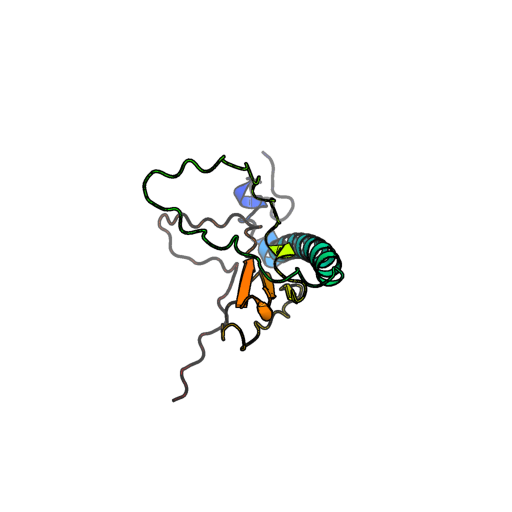 89 LEU A C 1
ATOM 674 O O . LEU A 1 89 ? -6.321 2.634 20.536 1.00 79.25 89 LEU A O 1
ATOM 678 N N . ALA A 1 90 ? -5.356 1.073 19.235 1.00 83.06 90 ALA A N 1
ATOM 679 C CA . ALA A 1 90 ? -6.549 0.279 18.964 1.00 83.06 90 ALA A CA 1
ATOM 680 C C . ALA A 1 90 ? -6.199 -1.198 18.748 1.00 83.06 90 ALA A C 1
ATOM 682 O O . ALA A 1 90 ? -5.059 -1.523 18.426 1.00 83.06 90 ALA A O 1
ATOM 683 N N . CYS A 1 91 ? -7.204 -2.064 18.882 1.00 84.50 91 CYS A N 1
ATOM 684 C CA . CYS A 1 91 ? -7.118 -3.513 18.654 1.00 84.50 91 CYS A CA 1
ATOM 685 C C . CYS A 1 91 ? -8.074 -3.991 17.542 1.00 84.50 91 CYS A C 1
ATOM 687 O O . CYS A 1 91 ? -8.286 -5.186 17.374 1.00 84.50 91 CYS A O 1
ATOM 689 N N . ASP A 1 92 ? -8.682 -3.071 16.791 1.00 88.00 92 ASP A N 1
ATOM 690 C CA . ASP A 1 92 ? -9.639 -3.349 15.712 1.00 88.00 92 ASP A CA 1
ATOM 691 C C . ASP A 1 92 ? -9.103 -2.920 14.337 1.00 88.00 92 ASP A C 1
ATOM 693 O O . ASP A 1 92 ? -9.868 -2.608 13.420 1.00 88.00 92 ASP A O 1
ATOM 697 N N . TRP A 1 93 ? -7.776 -2.895 14.179 1.00 90.38 93 TRP A N 1
ATOM 698 C CA . TRP A 1 93 ? -7.147 -2.483 12.930 1.00 90.38 93 TRP A CA 1
ATOM 699 C C . TRP A 1 93 ? -7.481 -3.448 11.799 1.00 90.38 93 TRP A C 1
ATOM 701 O O . TRP A 1 93 ? -7.346 -4.669 11.928 1.00 90.38 93 TRP A O 1
ATOM 711 N N . ARG A 1 94 ? -7.853 -2.893 10.652 1.00 90.56 94 ARG A N 1
ATOM 712 C CA . ARG A 1 94 ? -8.130 -3.585 9.390 1.00 90.56 94 ARG A CA 1
ATOM 713 C C . ARG A 1 94 ? -7.167 -3.081 8.323 1.00 90.56 94 ARG A C 1
ATOM 715 O O . ARG A 1 94 ? -6.815 -1.906 8.340 1.00 90.56 94 ARG A O 1
ATOM 722 N N . MET A 1 95 ? -6.737 -3.958 7.418 1.00 90.31 95 MET A N 1
ATOM 723 C CA . MET A 1 95 ? -5.757 -3.638 6.377 1.00 90.31 95 MET A CA 1
ATOM 724 C C . MET A 1 95 ? -6.174 -4.214 5.022 1.00 90.31 95 MET A C 1
ATOM 726 O O . MET A 1 95 ? -6.754 -5.294 4.964 1.00 90.31 95 MET A O 1
ATOM 730 N N . MET A 1 96 ? -5.831 -3.520 3.936 1.00 88.31 96 MET A N 1
ATOM 731 C CA . MET A 1 96 ? -5.872 -4.040 2.566 1.00 88.31 96 MET A CA 1
ATOM 732 C C . MET A 1 96 ? -4.650 -3.562 1.778 1.00 88.31 96 MET A C 1
ATOM 734 O O . MET A 1 96 ? -4.161 -2.456 2.006 1.00 88.31 96 MET A O 1
ATOM 738 N N . ALA A 1 97 ? -4.196 -4.367 0.817 1.00 87.38 97 ALA A N 1
ATOM 739 C CA . ALA A 1 97 ? -3.070 -4.068 -0.069 1.00 87.38 97 ALA A CA 1
ATOM 740 C C . ALA A 1 97 ? -3.457 -4.279 -1.544 1.00 87.38 97 ALA A C 1
ATOM 742 O O . ALA A 1 97 ? -4.160 -5.242 -1.854 1.00 87.38 97 ALA A O 1
ATOM 743 N N . ASP A 1 98 ? -2.988 -3.431 -2.466 1.00 85.56 98 ASP A N 1
ATOM 744 C CA . ASP A 1 98 ? -3.258 -3.557 -3.910 1.00 85.56 98 ASP A CA 1
ATOM 745 C C . ASP A 1 98 ? -2.329 -4.581 -4.577 1.00 85.56 98 ASP A C 1
ATOM 747 O O . ASP A 1 98 ? -1.577 -4.306 -5.511 1.00 85.56 98 ASP A O 1
ATOM 751 N N . ILE A 1 99 ? -2.362 -5.815 -4.076 1.00 79.50 99 ILE A N 1
ATOM 752 C CA . ILE A 1 99 ? -1.611 -6.933 -4.643 1.00 79.50 99 ILE A CA 1
ATOM 753 C C . ILE A 1 99 ? -2.525 -7.645 -5.643 1.00 79.50 99 ILE A C 1
ATOM 755 O O . ILE A 1 99 ? -3.511 -8.264 -5.265 1.00 79.50 99 ILE A O 1
ATOM 759 N N . GLY A 1 100 ? -2.204 -7.572 -6.939 1.00 66.44 100 GLY A N 1
ATOM 760 C CA . GLY A 1 100 ? -2.943 -8.318 -7.969 1.00 66.44 100 GLY A CA 1
ATOM 761 C C . GLY A 1 100 ? -4.254 -7.677 -8.446 1.00 66.44 100 GLY A C 1
ATOM 762 O O . GLY A 1 100 ? -5.033 -8.357 -9.105 1.00 66.44 100 GLY A O 1
ATOM 763 N N . ARG A 1 101 ? -4.452 -6.367 -8.214 1.00 60.31 101 ARG A N 1
ATOM 764 C CA . ARG A 1 101 ? -5.593 -5.544 -8.684 1.00 60.31 101 ARG A CA 1
ATOM 765 C C . ARG A 1 101 ? -6.918 -5.728 -7.938 1.00 60.31 101 ARG A C 1
ATOM 767 O O . ARG A 1 101 ? -7.978 -5.564 -8.550 1.00 60.31 101 ARG A O 1
ATOM 774 N N . GLN A 1 102 ? -6.901 -5.958 -6.630 1.00 55.19 102 GLN A N 1
ATOM 775 C CA . GLN A 1 102 ? -8.135 -6.191 -5.868 1.00 55.19 102 GLN A CA 1
ATOM 776 C C . GLN A 1 102 ? -8.403 -5.198 -4.732 1.00 55.19 102 GLN A C 1
ATOM 778 O O . GLN A 1 102 ? -9.281 -5.451 -3.913 1.00 55.19 102 GLN A O 1
ATOM 783 N N . LEU A 1 103 ? -7.723 -4.043 -4.691 1.00 62.94 103 LEU A N 1
ATOM 784 C CA . LEU A 1 103 ? -8.072 -3.028 -3.698 1.00 62.94 103 LEU A CA 1
ATOM 785 C C . LEU A 1 103 ? -9.314 -2.233 -4.129 1.00 62.94 103 LEU A C 1
ATOM 787 O O . LEU A 1 103 ? -9.244 -1.368 -5.005 1.00 62.94 103 LEU A O 1
ATOM 791 N N . VAL A 1 104 ? -10.452 -2.532 -3.505 1.00 63.28 104 VAL A N 1
ATOM 792 C CA . VAL A 1 104 ? -11.636 -1.665 -3.497 1.00 63.28 104 VAL A CA 1
ATOM 793 C C . VAL A 1 104 ? -11.630 -0.942 -2.159 1.00 63.28 104 VAL A C 1
ATOM 795 O O . VAL A 1 104 ? -11.677 -1.578 -1.109 1.00 63.28 104 VAL A O 1
ATOM 798 N N . PHE A 1 105 ? -11.491 0.382 -2.192 1.00 63.06 105 PHE A N 1
ATOM 799 C CA . PHE A 1 105 ? -11.472 1.166 -0.965 1.00 63.06 105 PHE A CA 1
ATOM 800 C C . PHE A 1 105 ? -12.882 1.170 -0.338 1.00 63.06 105 PHE A C 1
ATOM 802 O O . PHE A 1 105 ? -13.848 1.377 -1.076 1.00 63.06 105 PHE A O 1
ATOM 809 N N . PRO A 1 106 ? -13.029 0.921 0.977 1.00 66.56 106 PRO A N 1
ATOM 810 C CA . PRO A 1 106 ? -14.325 0.785 1.615 1.00 66.56 106 PRO A CA 1
ATOM 811 C C . PRO A 1 106 ? -15.094 2.105 1.512 1.00 66.56 106 PRO A C 1
ATOM 813 O O . PRO A 1 106 ? -14.541 3.157 1.872 1.00 66.56 106 PRO A O 1
ATOM 816 N N . PRO A 1 107 ? -16.351 2.079 1.036 1.00 66.06 107 PRO A N 1
ATOM 817 C CA . PRO A 1 107 ? -17.155 3.287 0.885 1.00 66.06 107 PRO A CA 1
ATOM 818 C C . PRO A 1 107 ? -17.420 3.978 2.229 1.00 66.06 107 PRO A C 1
ATOM 820 O O . PRO A 1 107 ? -17.640 5.184 2.256 1.00 66.06 107 PRO A O 1
ATOM 823 N N . GLU A 1 108 ? -17.325 3.253 3.350 1.00 66.62 108 GLU A N 1
ATOM 824 C CA . GLU A 1 108 ? -17.471 3.796 4.706 1.00 66.62 108 GLU A CA 1
ATOM 825 C C . GLU A 1 108 ? -16.370 4.803 5.070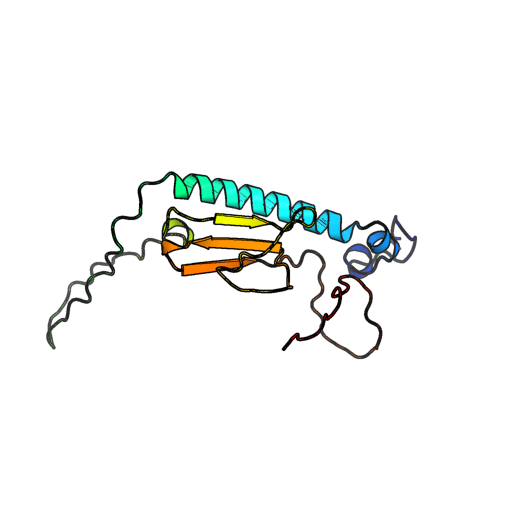 1.00 66.62 108 GLU A C 1
ATOM 827 O O . GLU A 1 108 ? -16.525 5.564 6.024 1.00 66.62 108 GLU A O 1
ATOM 832 N N . ILE A 1 109 ? -15.249 4.798 4.340 1.00 66.00 109 ILE A N 1
ATOM 833 C CA . ILE A 1 109 ? -14.126 5.709 4.566 1.00 66.00 109 ILE A CA 1
ATOM 834 C C . ILE A 1 109 ? -14.132 6.837 3.530 1.00 66.00 109 ILE A C 1
ATOM 836 O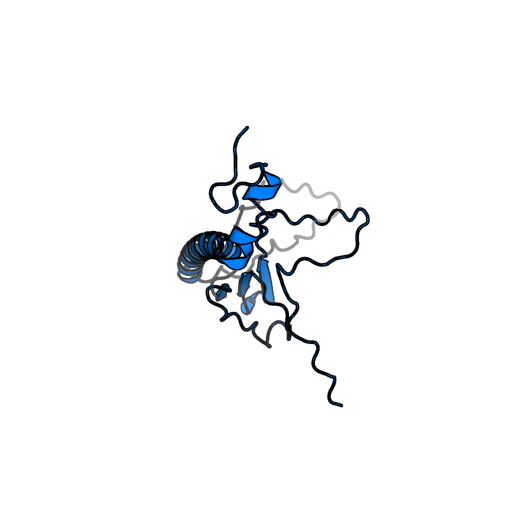 O . ILE A 1 109 ? -14.082 8.008 3.902 1.00 66.00 109 ILE A O 1
ATOM 840 N N . ALA A 1 110 ? -14.155 6.494 2.238 1.00 56.97 110 ALA A N 1
ATOM 841 C CA . ALA A 1 110 ? -14.263 7.452 1.138 1.00 56.97 110 ALA A CA 1
ATOM 842 C C . ALA A 1 110 ? -14.591 6.743 -0.182 1.00 56.97 110 ALA A C 1
ATOM 844 O O . ALA A 1 110 ? -13.967 5.747 -0.535 1.00 56.97 110 ALA A O 1
ATOM 845 N N . THR A 1 111 ? -15.480 7.307 -0.992 1.00 61.12 111 THR A N 1
ATOM 846 C CA . THR A 1 111 ? -15.680 6.830 -2.366 1.00 61.12 111 THR A CA 1
ATOM 847 C C . THR A 1 111 ? -14.593 7.423 -3.263 1.00 61.12 111 THR A C 1
ATOM 849 O O . THR A 1 111 ? -14.664 8.587 -3.649 1.00 61.12 111 THR A O 1
ATOM 852 N N . THR A 1 112 ? -13.554 6.649 -3.580 1.00 62.31 112 THR A N 1
ATOM 853 C CA . THR A 1 112 ? -12.459 7.085 -4.461 1.00 62.31 112 THR A CA 1
ATOM 854 C C . THR A 1 112 ? -12.167 6.053 -5.543 1.00 62.31 112 THR A C 1
ATOM 856 O O . THR A 1 112 ? -12.144 4.850 -5.294 1.00 62.31 112 THR A O 1
ATOM 859 N N . THR A 1 113 ? -11.922 6.532 -6.763 1.00 59.84 113 THR A N 1
ATOM 860 C CA . THR A 1 113 ? -11.432 5.712 -7.881 1.00 59.84 113 THR A CA 1
ATOM 861 C C . THR A 1 113 ? -9.915 5.515 -7.830 1.00 59.84 113 THR A C 1
ATOM 863 O O . THR A 1 113 ? -9.371 4.691 -8.568 1.00 59.84 113 THR A O 1
ATOM 866 N N . LEU A 1 114 ? -9.215 6.251 -6.955 1.00 65.56 114 LEU A N 1
ATOM 867 C CA . LEU A 1 114 ? -7.780 6.107 -6.745 1.00 65.56 114 LEU A CA 1
ATOM 868 C C . LEU A 1 114 ? -7.501 4.915 -5.831 1.00 65.56 114 LEU A C 1
ATOM 870 O O . LEU A 1 114 ? -8.008 4.839 -4.715 1.00 65.56 114 LEU A O 1
ATOM 874 N N . ARG A 1 115 ? -6.639 4.012 -6.298 1.00 72.25 115 ARG A N 1
ATOM 875 C CA . ARG A 1 115 ? -6.171 2.862 -5.527 1.00 72.25 115 ARG A CA 1
ATOM 876 C C . ARG A 1 115 ? -4.856 3.210 -4.837 1.00 72.25 115 ARG A C 1
ATOM 878 O O . ARG A 1 115 ? -3.864 3.421 -5.537 1.00 72.25 115 ARG A O 1
ATOM 885 N N . PRO A 1 116 ? -4.829 3.345 -3.502 1.00 81.19 116 PRO A N 1
ATOM 886 C CA . PRO A 1 116 ? -3.565 3.374 -2.784 1.00 81.19 116 PRO A CA 1
ATOM 887 C C . PRO A 1 116 ? -2.901 1.996 -2.824 1.00 81.19 116 PRO A C 1
ATOM 889 O O . PRO A 1 116 ? -3.571 0.990 -3.041 1.00 81.19 116 PRO A O 1
ATOM 892 N N . ASP A 1 117 ? -1.597 1.938 -2.569 1.00 85.50 117 ASP A N 1
ATOM 893 C CA . ASP A 1 117 ? -0.887 0.657 -2.565 1.00 85.50 117 ASP A CA 1
ATOM 894 C C . ASP A 1 117 ? -1.234 -0.150 -1.309 1.00 85.50 117 ASP A C 1
ATOM 896 O O . ASP A 1 117 ? -1.379 -1.370 -1.370 1.00 85.50 117 ASP A O 1
ATOM 900 N N . LEU A 1 118 ? -1.437 0.525 -0.172 1.00 87.75 118 LEU A N 1
ATOM 901 C CA . LEU A 1 118 ? -1.902 -0.093 1.067 1.00 87.75 118 LEU A CA 1
ATOM 902 C C . LEU A 1 118 ? -2.775 0.873 1.878 1.00 87.75 118 LEU A C 1
ATOM 904 O O . LEU A 1 118 ? -2.496 2.070 1.958 1.00 87.75 118 LEU A O 1
ATOM 908 N N .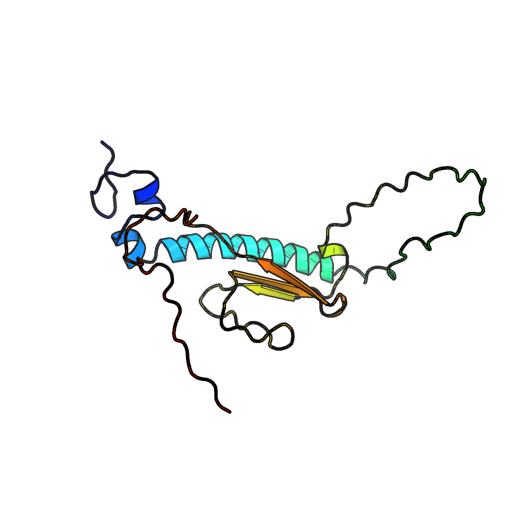 ALA A 1 119 ? -3.827 0.346 2.496 1.00 89.12 119 ALA A N 1
ATOM 909 C CA . ALA A 1 119 ? -4.708 1.072 3.400 1.00 89.12 119 ALA A CA 1
ATOM 910 C C . ALA A 1 119 ? -4.826 0.316 4.724 1.00 89.12 119 ALA A C 1
ATOM 912 O O . ALA A 1 119 ? -5.078 -0.887 4.735 1.00 89.12 119 ALA A O 1
ATOM 913 N N . LEU A 1 120 ? -4.669 1.026 5.837 1.00 90.00 120 LEU A N 1
ATOM 914 C CA . LEU A 1 120 ? -4.814 0.504 7.192 1.00 90.00 120 LEU A CA 1
ATOM 915 C C . LEU A 1 120 ? -5.738 1.435 7.976 1.00 90.00 120 LEU A C 1
ATOM 917 O O . LEU A 1 120 ? -5.513 2.639 7.992 1.00 90.00 120 LEU A O 1
ATOM 921 N N . TRP A 1 121 ? -6.769 0.918 8.633 1.00 90.94 121 TRP A N 1
ATOM 922 C CA . TRP A 1 121 ? -7.735 1.754 9.342 1.00 90.94 121 TRP A CA 1
ATOM 923 C C . TRP A 1 121 ? -8.266 1.096 10.609 1.00 90.94 121 TRP A C 1
ATOM 925 O O . TRP A 1 121 ? -8.264 -0.124 10.738 1.00 90.94 121 TRP A O 1
ATOM 935 N N . SER A 1 122 ? -8.733 1.922 11.539 1.00 89.50 122 SER A N 1
ATOM 936 C CA . SER A 1 122 ? -9.431 1.506 12.756 1.00 89.50 122 SER A CA 1
ATOM 937 C C . SER A 1 122 ? -10.782 2.229 12.809 1.00 89.50 122 SER A C 1
ATOM 939 O O . SER A 1 122 ? -10.805 3.466 12.871 1.00 89.50 122 SER A O 1
ATOM 941 N N . PRO A 1 123 ? -11.909 1.491 12.761 1.00 85.31 123 PRO A N 1
ATOM 942 C CA . PRO A 1 123 ? -13.242 2.061 12.932 1.00 85.31 123 PRO A CA 1
ATOM 943 C C . PRO A 1 123 ? -13.435 2.736 14.295 1.00 85.31 123 PRO A C 1
ATOM 945 O O . PRO A 1 123 ? -13.997 3.828 14.348 1.00 85.31 123 PRO A O 1
ATOM 948 N N . SER A 1 124 ? -12.931 2.133 15.380 1.00 84.12 124 SER A N 1
ATOM 949 C CA . SER A 1 124 ? -13.070 2.673 16.739 1.00 84.12 124 SER A CA 1
ATOM 950 C C . SER A 1 124 ? -12.399 4.038 16.906 1.00 84.12 124 SER A C 1
ATOM 952 O O . SER A 1 124 ? -12.975 4.944 17.506 1.00 84.12 124 SER A O 1
ATOM 954 N N . LEU A 1 125 ? -11.213 4.221 16.318 1.00 82.19 125 LEU A N 1
ATOM 955 C CA . LEU A 1 125 ? -10.483 5.490 16.366 1.00 82.19 125 LEU A CA 1
ATOM 956 C C . LEU A 1 125 ? -10.873 6.465 15.254 1.00 82.19 125 LEU A C 1
ATOM 958 O O . LEU A 1 125 ? -10.415 7.607 15.283 1.00 82.19 125 LEU A O 1
ATOM 962 N N . LYS A 1 126 ? -11.650 6.020 14.256 1.00 84.81 126 LYS A N 1
ATOM 963 C CA . LYS A 1 126 ? -11.909 6.759 13.008 1.00 84.81 126 LYS A CA 1
ATOM 964 C C . LYS A 1 126 ? -10.609 7.247 12.347 1.00 84.81 126 LYS A C 1
ATOM 966 O O . LYS A 1 126 ? -10.530 8.365 11.843 1.00 84.81 126 LYS A O 1
ATOM 971 N N . LYS A 1 127 ? -9.566 6.410 12.380 1.00 84.75 127 LYS A N 1
ATOM 972 C CA . LYS A 1 127 ? -8.239 6.715 11.821 1.00 84.75 127 LYS A CA 1
ATOM 973 C C . LYS A 1 127 ? -7.937 5.836 10.623 1.00 84.75 127 LYS A C 1
ATOM 975 O O . LYS A 1 127 ? -8.230 4.642 10.636 1.00 84.75 127 LYS A O 1
ATOM 980 N N . VAL A 1 128 ? -7.295 6.431 9.621 1.00 88.62 128 VAL A N 1
ATOM 981 C CA . VAL A 1 128 ? -6.914 5.775 8.369 1.00 88.62 128 VAL A CA 1
ATOM 982 C C . VAL A 1 128 ? -5.492 6.192 8.006 1.00 88.62 128 VAL A C 1
ATOM 984 O O . VAL A 1 128 ? -5.171 7.377 7.980 1.00 88.62 128 VAL A O 1
ATOM 987 N N . TYR A 1 129 ? -4.654 5.212 7.700 1.00 88.50 129 TYR A N 1
ATOM 988 C CA . TYR A 1 129 ? -3.336 5.370 7.108 1.00 88.50 129 TYR A CA 1
ATOM 989 C C . TYR A 1 129 ? -3.389 4.885 5.664 1.00 88.50 129 TYR A C 1
ATOM 991 O O . TYR A 1 129 ? -3.717 3.730 5.390 1.00 88.50 129 TYR A O 1
ATOM 999 N N . ILE A 1 130 ? -3.053 5.783 4.744 1.00 88.38 130 ILE A N 1
ATOM 1000 C CA . ILE A 1 130 ? -2.955 5.501 3.315 1.00 88.38 130 ILE A CA 1
ATOM 1001 C C . ILE A 1 130 ? -1.475 5.520 2.951 1.00 88.38 130 ILE A C 1
ATOM 1003 O O . ILE A 1 130 ? -0.787 6.509 3.195 1.00 88.38 130 ILE A O 1
ATOM 1007 N N . ILE A 1 131 ? -0.982 4.428 2.376 1.00 87.25 131 ILE A N 1
ATOM 1008 C CA . ILE A 1 131 ? 0.426 4.256 2.028 1.00 87.25 131 ILE A CA 1
ATOM 1009 C C . ILE A 1 131 ? 0.552 4.130 0.513 1.00 87.25 131 ILE A C 1
ATOM 1011 O O . ILE A 1 131 ? -0.152 3.349 -0.131 1.00 87.25 131 ILE A O 1
ATOM 1015 N N . LYS A 1 132 ? 1.480 4.917 -0.038 1.00 87.38 132 LYS A N 1
ATOM 1016 C CA . LYS A 1 132 ? 1.844 4.919 -1.452 1.00 87.38 132 LYS A CA 1
ATOM 1017 C C . LYS A 1 132 ? 3.328 4.603 -1.613 1.00 87.38 132 LYS A C 1
ATOM 1019 O O . LYS A 1 132 ? 4.179 5.253 -1.007 1.00 87.38 132 LYS A O 1
ATOM 1024 N N . LEU A 1 133 ? 3.637 3.606 -2.427 1.00 81.88 133 LEU A N 1
ATOM 1025 C CA . LEU A 1 133 ? 4.973 3.113 -2.709 1.00 81.88 133 LEU A CA 1
ATOM 1026 C C . LEU A 1 133 ? 5.558 3.814 -3.932 1.00 81.88 133 LEU A C 1
ATOM 1028 O O . LEU A 1 133 ? 5.047 3.743 -5.047 1.00 81.88 133 LEU A O 1
ATOM 1032 N N . THR A 1 134 ? 6.718 4.436 -3.739 1.00 74.75 134 THR A N 1
ATOM 1033 C CA . THR A 1 134 ? 7.463 5.093 -4.822 1.00 74.75 134 THR A CA 1
ATOM 1034 C C . THR A 1 134 ? 8.655 4.223 -5.234 1.00 74.75 134 THR A C 1
ATOM 1036 O O . THR A 1 134 ? 9.809 4.613 -5.099 1.00 74.75 134 THR A O 1
ATOM 1039 N N . VAL A 1 135 ? 8.384 2.991 -5.685 1.00 63.66 135 VAL A N 1
ATOM 1040 C CA . VAL A 1 135 ? 9.425 1.972 -5.980 1.00 63.66 135 VAL A CA 1
ATOM 1041 C C . VAL A 1 135 ? 10.095 2.173 -7.352 1.00 63.66 135 VAL A C 1
ATOM 1043 O O . VAL A 1 135 ? 11.163 1.624 -7.624 1.00 63.66 135 VAL A O 1
ATOM 1046 N N . CYS A 1 136 ? 9.542 3.047 -8.190 1.00 54.69 136 CYS A N 1
ATOM 1047 C CA . CYS A 1 136 ? 10.214 3.603 -9.360 1.00 54.69 136 CYS A CA 1
ATOM 1048 C C . CYS A 1 136 ? 10.256 5.121 -9.176 1.00 54.69 136 CYS A C 1
ATOM 1050 O O . CYS A 1 136 ? 9.205 5.744 -9.057 1.00 54.69 136 CYS A O 1
ATOM 1052 N N . GLY A 1 137 ? 11.461 5.695 -9.093 1.00 52.53 137 GLY A N 1
ATOM 1053 C CA . GLY A 1 137 ? 11.713 7.105 -8.783 1.00 52.53 137 GLY A CA 1
ATOM 1054 C C . GLY A 1 137 ? 11.109 8.079 -9.793 1.00 52.53 137 GLY A C 1
ATOM 1055 O O . GLY A 1 137 ? 11.811 8.630 -10.636 1.00 52.53 137 GLY A O 1
ATOM 1056 N N . GLN A 1 138 ? 9.805 8.308 -9.689 1.00 41.06 138 GLN A N 1
ATOM 1057 C CA . GLN A 1 138 ? 9.083 9.336 -10.415 1.00 41.06 138 GLN A CA 1
ATOM 1058 C C . GLN A 1 138 ? 8.782 10.493 -9.458 1.00 41.06 138 GLN A C 1
ATOM 1060 O O . GLN A 1 138 ? 7.627 10.799 -9.176 1.00 41.06 138 GLN A O 1
ATOM 1065 N N . LEU A 1 139 ? 9.829 11.169 -8.979 1.00 35.84 139 LEU A N 1
ATOM 1066 C CA . LEU A 1 139 ? 9.671 12.587 -8.682 1.00 35.84 139 LEU A CA 1
ATOM 1067 C C . LEU A 1 139 ? 9.623 13.283 -10.047 1.00 35.84 139 LEU A C 1
ATOM 1069 O O . LEU A 1 139 ? 10.642 13.417 -10.724 1.00 35.84 139 LEU A O 1
ATOM 1073 N N . ARG A 1 140 ? 8.420 13.650 -10.500 1.00 41.31 140 ARG A N 1
ATOM 1074 C CA . ARG A 1 140 ? 8.278 14.660 -11.551 1.00 41.31 140 ARG A CA 1
ATOM 1075 C C . ARG A 1 140 ? 8.826 15.964 -10.972 1.00 41.31 140 ARG A C 1
ATOM 1077 O O . ARG A 1 140 ? 8.135 16.636 -10.219 1.00 41.31 140 ARG A O 1
ATOM 1084 N N . LEU A 1 141 ? 10.069 16.298 -11.291 1.00 38.97 141 LEU A N 1
ATOM 1085 C CA . LEU A 1 141 ? 10.446 17.696 -11.435 1.00 38.97 141 LEU A CA 1
ATOM 1086 C C . LEU A 1 141 ? 10.242 17.992 -12.916 1.00 38.97 141 LEU A C 1
ATOM 1088 O O . LEU A 1 141 ? 10.983 17.495 -13.764 1.00 38.97 141 LEU A O 1
ATOM 1092 N N . ASP A 1 142 ? 9.142 18.674 -13.218 1.00 38.69 142 ASP A N 1
ATOM 1093 C CA . ASP A 1 142 ? 8.808 19.073 -14.576 1.00 38.69 142 ASP A CA 1
ATOM 1094 C C . ASP A 1 142 ? 9.866 20.057 -15.086 1.00 38.69 142 ASP A C 1
ATOM 1096 O O . ASP A 1 142 ? 9.982 21.182 -14.607 1.00 38.69 142 ASP A O 1
ATOM 1100 N N . SER A 1 143 ? 10.610 19.650 -16.110 1.00 34.66 143 SER A N 1
ATOM 1101 C CA . SER A 1 143 ? 11.242 20.574 -17.044 1.00 34.66 143 SER A CA 1
ATOM 1102 C C . SER A 1 143 ? 10.902 20.138 -18.470 1.00 34.66 143 SER A C 1
ATOM 1104 O O . SER A 1 143 ? 11.455 19.195 -19.027 1.00 34.66 143 SER A O 1
ATOM 1106 N N . GLY A 1 144 ? 9.881 20.811 -19.008 1.00 41.59 144 GLY A N 1
ATOM 1107 C CA . GLY A 1 144 ? 9.579 20.998 -20.428 1.00 41.59 144 GLY A CA 1
ATOM 1108 C C . GLY A 1 144 ? 9.914 19.866 -21.401 1.00 41.59 144 GLY A C 1
ATOM 1109 O O . GLY A 1 144 ? 10.922 19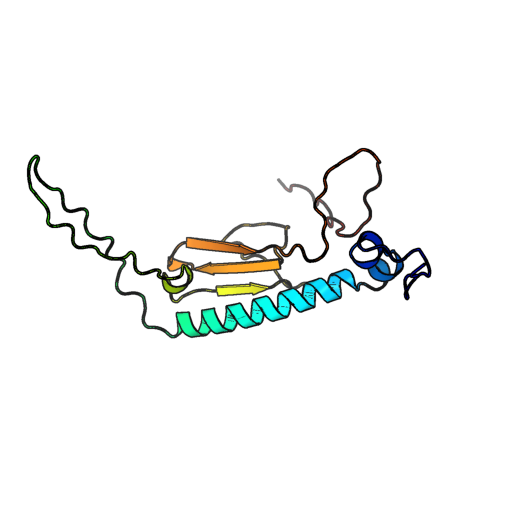.921 -22.090 1.00 41.59 144 GLY A O 1
ATOM 1110 N N . SER A 1 145 ? 9.014 18.899 -21.574 1.00 33.09 145 SER A N 1
ATOM 1111 C CA . SER A 1 145 ? 8.715 18.329 -22.900 1.00 33.09 145 SER A CA 1
ATOM 1112 C C . SER A 1 145 ? 7.487 17.425 -22.817 1.00 33.09 145 SER A C 1
ATOM 1114 O O . SER A 1 145 ? 7.393 16.502 -22.010 1.00 33.09 145 SER A O 1
ATOM 1116 N N . ARG A 1 146 ? 6.492 17.754 -23.643 1.00 47.31 146 ARG A N 1
ATOM 1117 C CA . ARG A 1 146 ? 5.212 17.053 -23.753 1.00 47.31 146 ARG A CA 1
ATOM 1118 C C . ARG A 1 146 ? 5.454 15.651 -24.300 1.00 47.31 146 ARG A C 1
ATOM 1120 O O . ARG A 1 146 ? 5.719 15.502 -25.482 1.00 47.31 146 ARG A O 1
ATOM 1127 N N . THR A 1 147 ? 5.335 14.634 -23.458 1.00 34.66 147 THR A N 1
ATOM 1128 C CA . THR A 1 147 ? 4.647 13.370 -23.775 1.00 34.66 147 THR A CA 1
ATOM 1129 C C . THR A 1 147 ? 4.533 12.536 -22.493 1.00 34.66 147 THR A C 1
ATOM 1131 O O . THR A 1 147 ? 5.545 12.222 -21.864 1.00 34.66 147 THR A O 1
ATOM 1134 N N . PRO A 1 148 ? 3.319 12.175 -22.043 1.00 36.03 148 PRO A N 1
ATOM 1135 C CA . PRO A 1 148 ? 3.173 11.261 -20.921 1.00 36.03 148 PRO A CA 1
ATOM 1136 C C . PRO A 1 148 ? 3.569 9.847 -21.369 1.00 36.03 148 PRO A C 1
ATOM 1138 O O . PRO A 1 148 ? 2.883 9.228 -22.177 1.00 36.03 148 PRO A O 1
ATOM 1141 N N . LEU A 1 149 ? 4.678 9.323 -20.838 1.00 41.00 149 LEU A N 1
ATOM 1142 C CA . LEU A 1 149 ? 4.964 7.889 -20.905 1.00 41.00 149 LEU A CA 1
ATOM 1143 C C . LEU A 1 149 ? 3.988 7.141 -19.975 1.00 41.00 149 LEU A C 1
ATOM 1145 O O . LEU A 1 149 ? 3.803 7.560 -18.825 1.00 41.00 149 LEU A O 1
ATOM 1149 N N . PRO A 1 150 ? 3.355 6.051 -20.441 1.00 41.16 150 PRO A N 1
ATOM 1150 C CA . PRO A 1 150 ? 2.266 5.400 -19.735 1.00 41.16 150 PRO A CA 1
ATOM 1151 C C . PRO A 1 150 ? 2.838 4.428 -18.704 1.00 41.16 150 PRO A C 1
ATOM 1153 O O . PRO A 1 150 ? 2.906 3.227 -18.937 1.00 41.16 150 PRO A O 1
ATOM 1156 N N . CYS A 1 151 ? 3.266 4.933 -17.552 1.00 40.75 151 CYS A N 1
ATOM 1157 C CA . CYS A 1 151 ? 3.523 4.051 -16.408 1.00 40.75 151 CYS A CA 1
ATOM 1158 C C . CYS A 1 151 ? 2.309 3.937 -15.480 1.00 40.75 151 CYS A C 1
ATOM 1160 O O . CYS A 1 151 ? 2.259 3.020 -14.671 1.00 40.75 151 CYS A O 1
ATOM 1162 N N . ILE A 1 152 ? 1.305 4.806 -15.630 1.00 41.25 152 ILE A N 1
ATOM 1163 C CA . ILE A 1 152 ? -0.012 4.685 -15.001 1.00 41.25 152 ILE A CA 1
ATOM 1164 C C . ILE A 1 152 ? -0.995 5.364 -15.954 1.00 41.25 152 ILE A C 1
ATOM 1166 O O . ILE A 1 152 ? -1.022 6.589 -16.035 1.00 41.25 152 ILE A O 1
ATOM 1170 N N . VAL A 1 153 ? -1.759 4.595 -16.728 1.00 36.59 153 VAL A N 1
ATOM 1171 C CA . VAL A 1 153 ? -2.941 5.146 -17.403 1.00 36.59 153 VAL A CA 1
ATOM 1172 C C . VAL A 1 153 ? -3.956 5.442 -16.293 1.00 36.59 153 VAL A C 1
ATOM 1174 O O . VAL A 1 153 ? -4.335 4.498 -15.595 1.00 36.59 153 VAL A O 1
ATOM 1177 N N . PRO A 1 154 ? -4.411 6.690 -16.080 1.00 35.09 154 PRO A N 1
ATOM 1178 C CA . PRO A 1 154 ? -5.645 6.915 -15.344 1.00 35.09 154 PRO A CA 1
ATOM 1179 C C . PRO A 1 154 ? -6.747 6.280 -16.192 1.00 35.09 154 PRO A C 1
ATOM 1181 O O . PRO A 1 154 ? -7.054 6.770 -17.279 1.00 35.09 154 PRO A O 1
ATOM 1184 N N . ARG A 1 155 ? -7.263 5.123 -15.766 1.00 43.06 155 ARG A N 1
ATOM 1185 C CA . ARG A 1 155 ? -8.392 4.489 -16.447 1.00 43.06 155 ARG A CA 1
ATOM 1186 C C . ARG A 1 155 ? -9.630 5.346 -16.196 1.00 43.06 155 ARG A C 1
ATOM 1188 O O . ARG A 1 155 ? -10.137 5.378 -15.085 1.00 43.06 155 ARG A O 1
ATOM 1195 N N . GLU A 1 156 ? -9.989 6.060 -17.255 1.00 34.31 156 GLU A N 1
ATOM 1196 C CA . GLU A 1 156 ? -11.281 6.636 -17.626 1.00 34.31 156 GLU A CA 1
ATOM 1197 C C . GLU A 1 156 ? -12.089 7.391 -16.562 1.00 34.31 156 GLU A C 1
ATOM 1199 O O . GLU A 1 156 ? -12.600 6.869 -15.576 1.00 34.31 156 GLU A O 1
ATOM 1204 N N . LYS A 1 157 ? -12.277 8.671 -16.883 1.00 51.84 157 LYS A N 1
ATOM 1205 C CA . LYS A 1 157 ? -13.368 9.522 -16.428 1.00 51.84 157 LYS A CA 1
ATOM 1206 C C . LYS A 1 157 ? -14.677 8.921 -16.961 1.00 51.84 157 LYS A C 1
ATOM 1208 O O . LYS A 1 157 ? -14.805 8.759 -18.170 1.00 51.84 157 LYS A O 1
ATOM 1213 N N . VAL A 1 158 ? -15.634 8.616 -16.090 1.00 38.78 158 VAL A N 1
ATOM 1214 C CA . VAL A 1 158 ? -17.002 8.214 -16.470 1.00 38.78 158 VAL A CA 1
ATOM 1215 C C . VAL A 1 158 ? -17.972 9.181 -15.774 1.00 38.78 158 VAL A C 1
ATOM 1217 O O . VAL A 1 158 ? -17.668 9.617 -14.659 1.00 38.78 158 VAL A O 1
ATOM 1220 N N . PRO A 1 159 ? -19.031 9.649 -16.464 1.00 38.50 159 PRO A N 1
ATOM 1221 C CA . PRO A 1 159 ? -19.636 10.948 -16.209 1.00 38.50 159 PRO A CA 1
ATOM 1222 C C . PRO A 1 159 ? -20.571 10.947 -15.003 1.00 38.50 159 PRO A C 1
ATOM 1224 O O . PRO A 1 159 ? -21.092 9.918 -14.578 1.00 38.50 159 PRO A O 1
ATOM 1227 N N . SER A 1 160 ? -20.778 12.154 -14.488 1.00 38.25 160 SER A N 1
ATOM 1228 C CA . SER A 1 160 ? -21.815 12.514 -13.532 1.00 38.25 160 SER A CA 1
ATOM 1229 C C . SER A 1 160 ? -23.174 12.030 -14.034 1.00 38.25 160 SER A C 1
ATOM 1231 O O . SER A 1 160 ? -23.598 12.414 -15.124 1.00 38.25 160 SER A O 1
ATOM 1233 N N . ILE A 1 161 ? -23.856 11.225 -13.225 1.00 36.28 161 ILE A N 1
ATOM 1234 C CA . ILE A 1 161 ? -25.294 11.019 -13.359 1.00 36.28 161 ILE A CA 1
ATOM 1235 C C . ILE A 1 161 ? -25.944 11.830 -12.241 1.00 36.28 161 ILE A C 1
ATOM 1237 O O . ILE A 1 161 ? -25.609 11.667 -11.067 1.00 36.28 161 ILE A O 1
ATOM 1241 N N . SER A 1 162 ? -26.769 12.768 -12.697 1.00 41.53 162 SER A N 1
ATOM 1242 C CA . SER A 1 162 ? -27.766 13.563 -11.979 1.00 41.53 162 SER A CA 1
ATOM 1243 C C . SER A 1 162 ? -28.764 12.704 -11.224 1.00 41.53 162 SER A C 1
ATOM 1245 O O . SER A 1 162 ? -29.193 11.698 -11.836 1.00 41.53 162 SER A O 1
#

Foldseek 3Di:
DDADPQPRHPDDPLCVQPNPPRCLVVCVNVVLLLVVLVVVVVVVVVVLQVLLPDDFPDPPCPPPPPDDDPPDDDDPPPPPPPPCPPSNNGNQKDKDACRPNPDDDDVVLPHDPDDARMKIDDPVVNDIDGDHDPSRPPPPPDDDDDDDDPPDDPPDDDDDDD

Organism: Xyrichtys novacula (NCBI:txid13765)

Sequence (162 aa):
MVLCALCSMPATLRHILTGCKTSLTQGRYTWRHNQVLKVLASTLEDKRAATNSLPPPASNQQPATTFVREGAKVARSCSTPSERGQLRLACDWRMMADIGRQLVFPPEIATTTLRPDLALWSPSLKKVYIIKLTVCGQLRLDSGSRTPLPCIVPREKVPSIS

Radius of gyration: 23.64 Å; chains: 1; bounding box: 58×40×68 Å

Secondary structure (DSSP, 8-state):
--B-TTT-SB--HHIIIII-HHHHHTTHHHHHHHHHHHHHHHHHHHHHHHHHTSPPPP---PPP---PPTT--------------GGGG-S--EEEE-SSS--PPPTTT---S---SEEEEETTTTEEEEE----S-------S------SS------PPP-